Protein AF-A0A1A6HAC5-F1 (afdb_monomer_lite)

Secondary structure (DSSP, 8-state):
--SHHHHHHHHHHHHHHHHHHHHHHHHHHHHHHHIIIIIHHHHHHH---HHHHHHHHHHHHHHHHHHHHHHS-GGGHHHHHHHHHHHHTGGGHHHHHHHHHHHHHTT-HHHHHHHHHHHTTSTTTHHHHHHHHHHHHHHHHHHHHHHHHHHHH-

Organism: Neotoma lepida (NCBI:txid56216)

pLDDT: mean 72.15, std 14.11, range [44.72, 95.44]

Structure (mmCIF, N/CA/C/O backbone):
data_AF-A0A1A6HAC5-F1
#
_entry.id   AF-A0A1A6HAC5-F1
#
loop_
_atom_site.group_PDB
_atom_site.id
_atom_site.type_symbol
_atom_site.label_atom_id
_atom_site.label_alt_id
_atom_site.label_comp_id
_atom_site.label_asym_id
_atom_site.label_entity_id
_atom_site.label_seq_id
_atom_site.pdbx_PDB_ins_code
_atom_site.Cartn_x
_atom_site.Cartn_y
_atom_site.Cartn_z
_atom_site.occupancy
_atom_site.B_iso_or_equiv
_atom_site.auth_seq_id
_atom_site.auth_comp_id
_atom_site.auth_asym_id
_atom_site.auth_atom_id
_atom_site.pdbx_PDB_model_num
ATOM 1 N N . ASP A 1 1 ? 31.877 -27.737 -39.225 1.00 44.72 1 ASP A N 1
ATOM 2 C CA . ASP A 1 1 ? 31.576 -26.293 -39.135 1.00 44.72 1 ASP A CA 1
ATOM 3 C C . ASP A 1 1 ? 30.192 -26.052 -38.535 1.00 44.72 1 ASP A C 1
ATOM 5 O O . ASP A 1 1 ? 29.299 -25.550 -39.201 1.00 44.72 1 ASP A O 1
ATOM 9 N N . GLY A 1 2 ? 29.986 -26.480 -37.285 1.00 52.41 2 GLY A N 1
ATOM 10 C CA . GLY A 1 2 ? 28.701 -26.354 -36.577 1.00 52.41 2 GLY A CA 1
ATOM 11 C C . GLY A 1 2 ? 28.824 -25.858 -35.133 1.00 52.41 2 GLY A C 1
ATOM 12 O O . GLY A 1 2 ? 27.804 -25.655 -34.487 1.00 52.41 2 GLY A O 1
ATOM 13 N N . GLU A 1 3 ? 30.048 -25.645 -34.636 1.00 52.81 3 GLU A N 1
ATOM 14 C CA . GLU A 1 3 ? 30.300 -25.092 -33.296 1.00 52.81 3 GLU A CA 1
ATOM 15 C C . GLU A 1 3 ? 30.119 -23.560 -33.256 1.00 52.81 3 GLU A C 1
ATOM 17 O O . GLU A 1 3 ? 29.648 -23.039 -32.252 1.00 52.81 3 GLU A O 1
ATOM 22 N N . ASP A 1 4 ? 30.347 -22.851 -34.369 1.00 53.59 4 ASP A N 1
ATOM 23 C CA . ASP A 1 4 ? 30.250 -21.378 -34.448 1.00 53.59 4 ASP A CA 1
ATOM 24 C C . ASP A 1 4 ? 28.803 -20.836 -34.413 1.00 53.59 4 ASP A C 1
ATOM 26 O O . ASP A 1 4 ? 28.543 -19.731 -33.937 1.00 53.59 4 ASP A O 1
ATOM 30 N N . LEU A 1 5 ? 27.823 -21.615 -34.890 1.00 52.53 5 LEU A N 1
ATOM 31 C CA . LEU A 1 5 ? 26.420 -21.176 -34.962 1.00 52.53 5 LEU A CA 1
ATOM 32 C C . LEU A 1 5 ? 25.759 -21.086 -33.579 1.00 52.53 5 LEU A C 1
ATOM 34 O O . LEU A 1 5 ? 24.883 -20.242 -33.376 1.00 52.53 5 LEU A O 1
ATOM 38 N N . MET A 1 6 ? 26.171 -21.928 -32.621 1.00 60.47 6 MET A N 1
ATOM 39 C CA . MET A 1 6 ? 25.666 -21.835 -31.249 1.00 60.47 6 MET A CA 1
ATOM 40 C C . MET A 1 6 ? 26.193 -20.576 -30.560 1.00 60.47 6 MET A C 1
ATOM 42 O O . MET A 1 6 ? 25.389 -19.849 -29.984 1.00 60.47 6 MET A O 1
ATOM 46 N N . ASP A 1 7 ? 27.476 -20.251 -30.707 1.00 60.84 7 ASP A N 1
ATOM 47 C CA . ASP A 1 7 ? 28.072 -19.058 -30.091 1.00 60.84 7 ASP A CA 1
ATOM 48 C C . ASP A 1 7 ? 27.502 -17.756 -30.669 1.00 60.84 7 ASP A C 1
ATOM 50 O O . ASP A 1 7 ? 27.139 -16.845 -29.922 1.00 60.84 7 ASP A O 1
ATOM 54 N N . GLU A 1 8 ? 27.319 -17.675 -31.990 1.00 71.62 8 GLU A N 1
ATOM 55 C CA . GLU A 1 8 ? 26.751 -16.479 -32.617 1.00 71.62 8 GLU A CA 1
ATOM 56 C C . GLU A 1 8 ? 25.263 -16.289 -32.264 1.00 71.62 8 GLU A C 1
ATOM 58 O O . GLU A 1 8 ? 24.798 -15.163 -32.066 1.00 71.62 8 GLU A O 1
ATOM 63 N N . SER A 1 9 ? 24.502 -17.384 -32.148 1.00 69.56 9 SER A N 1
ATOM 64 C CA . SER A 1 9 ? 23.087 -17.336 -31.750 1.00 69.56 9 SER A CA 1
ATOM 65 C C . SER A 1 9 ? 22.903 -16.965 -30.274 1.00 69.56 9 SER A C 1
ATOM 67 O O . SER A 1 9 ? 22.024 -16.165 -29.944 1.00 69.56 9 SER A O 1
ATOM 69 N N . VAL A 1 10 ? 23.776 -17.469 -29.397 1.00 69.00 10 VAL A N 1
ATOM 70 C CA . VAL A 1 10 ? 23.804 -17.147 -27.966 1.00 69.00 10 VAL A CA 1
ATOM 71 C C . VAL A 1 10 ? 24.219 -15.694 -27.752 1.00 69.00 10 VAL A C 1
ATOM 73 O O . VAL A 1 10 ? 23.567 -14.980 -26.989 1.00 69.00 10 VAL A O 1
ATOM 76 N N . LEU A 1 11 ? 25.234 -15.207 -28.470 1.00 71.94 11 LEU A N 1
ATOM 77 C CA . LEU A 1 11 ? 25.627 -13.799 -28.423 1.00 71.94 11 LEU A CA 1
ATOM 78 C C . LEU A 1 11 ? 24.495 -12.886 -28.901 1.00 71.94 11 LEU A C 1
ATOM 80 O O . LEU A 1 11 ? 24.189 -11.908 -28.222 1.00 71.94 11 LEU A O 1
ATOM 84 N N . LYS A 1 12 ? 23.813 -13.214 -30.006 1.00 73.31 12 LYS A N 1
ATOM 85 C CA . LYS A 1 12 ? 22.640 -12.450 -30.476 1.00 73.31 12 LYS A CA 1
ATOM 86 C C . LYS A 1 12 ? 21.513 -12.435 -29.441 1.00 73.31 12 LYS A C 1
ATOM 88 O O . LYS A 1 12 ? 20.955 -11.371 -29.184 1.00 73.31 12 LYS A O 1
ATOM 93 N N . PHE A 1 13 ? 21.233 -13.568 -28.797 1.00 70.94 13 PHE A N 1
ATOM 94 C CA . PHE A 1 13 ? 20.243 -13.660 -27.721 1.00 70.94 13 PHE A CA 1
ATOM 95 C C . PHE A 1 13 ? 20.596 -12.759 -26.529 1.00 70.94 13 PHE A C 1
ATOM 97 O O . PHE A 1 13 ? 19.777 -11.942 -26.114 1.00 70.94 13 PHE A O 1
ATOM 104 N N . TYR A 1 14 ? 21.824 -12.848 -26.008 1.00 61.03 14 TYR A N 1
ATOM 105 C CA . TYR A 1 14 ? 22.251 -12.017 -24.879 1.00 61.03 14 TYR A CA 1
ATOM 106 C C . TYR A 1 14 ? 22.330 -10.532 -25.233 1.00 61.03 14 TYR A C 1
ATOM 108 O O . TYR A 1 14 ? 22.019 -9.693 -24.391 1.00 61.03 14 TYR A O 1
ATOM 116 N N . THR A 1 15 ? 22.705 -10.194 -26.467 1.00 70.50 15 THR A N 1
ATOM 117 C CA . THR A 1 15 ? 22.757 -8.796 -26.918 1.00 70.50 15 THR A CA 1
ATOM 118 C C . THR A 1 15 ? 21.351 -8.202 -26.993 1.00 70.50 15 THR A C 1
ATOM 120 O O . THR A 1 15 ? 21.137 -7.108 -26.478 1.00 70.50 15 THR A O 1
ATOM 123 N N . GLN A 1 16 ? 20.377 -8.949 -27.525 1.00 69.31 16 GLN A N 1
ATOM 124 C CA . GLN A 1 16 ? 18.972 -8.531 -27.547 1.00 69.31 16 GLN A CA 1
ATOM 125 C C . GLN A 1 16 ? 18.417 -8.355 -26.128 1.00 69.31 16 GLN A C 1
ATOM 127 O O . GLN A 1 16 ? 17.880 -7.302 -25.798 1.00 69.31 16 GLN A O 1
ATOM 132 N N . GLN A 1 17 ? 18.636 -9.341 -25.253 1.00 57.28 17 GLN A N 1
ATOM 133 C CA . GLN A 1 17 ? 18.201 -9.270 -23.855 1.00 57.28 17 GLN A CA 1
ATOM 134 C C . GLN A 1 17 ? 18.838 -8.094 -23.101 1.00 57.28 17 GLN A C 1
ATOM 136 O O . GLN A 1 17 ? 18.204 -7.458 -22.258 1.00 57.28 17 GLN A O 1
ATOM 141 N N . TRP A 1 18 ? 20.093 -7.767 -23.411 1.00 63.50 18 TRP A N 1
ATOM 142 C CA . TRP A 1 18 ? 20.788 -6.632 -22.816 1.00 63.50 18 TRP A CA 1
ATOM 143 C C . TRP A 1 18 ? 20.251 -5.281 -23.303 1.00 63.50 18 TRP A C 1
ATOM 145 O O . TRP A 1 18 ? 20.119 -4.345 -22.508 1.00 63.50 18 TRP A O 1
ATOM 155 N N . GLU A 1 19 ? 19.918 -5.161 -24.588 1.00 69.12 19 GLU A N 1
ATOM 156 C CA . GLU A 1 19 ? 19.275 -3.962 -25.131 1.00 69.12 19 GLU A CA 1
ATOM 157 C C . GLU A 1 19 ? 17.873 -3.757 -24.547 1.00 69.12 19 GLU A C 1
ATOM 159 O O . GLU A 1 19 ? 17.557 -2.643 -24.110 1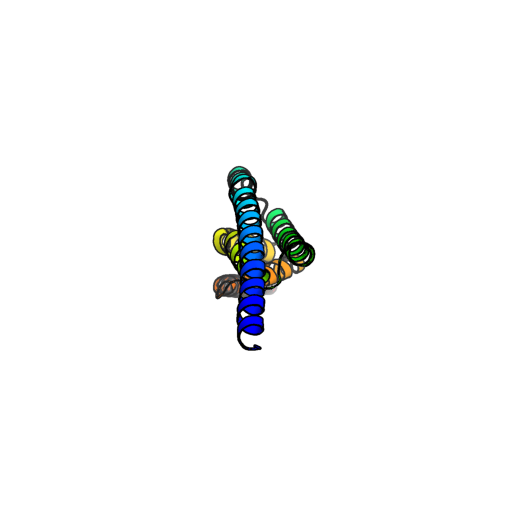.00 69.12 19 GLU A O 1
ATOM 164 N N . ASP A 1 20 ? 17.094 -4.833 -24.427 1.00 58.78 20 ASP A N 1
ATOM 165 C CA . ASP A 1 20 ? 15.759 -4.825 -23.827 1.00 58.78 20 ASP A CA 1
ATOM 166 C C . ASP A 1 20 ? 15.818 -4.450 -22.339 1.00 58.78 20 ASP A C 1
ATOM 168 O O . ASP A 1 20 ? 15.051 -3.598 -21.876 1.00 58.78 20 ASP A O 1
ATOM 172 N N . TYR A 1 21 ? 16.785 -4.992 -21.590 1.00 61.53 21 TYR A N 1
ATOM 173 C CA . TYR A 1 21 ? 17.039 -4.605 -20.200 1.00 61.53 21 TYR A CA 1
ATOM 174 C C . TYR A 1 21 ? 17.417 -3.125 -20.091 1.00 61.53 21 TYR A C 1
ATOM 176 O O . TYR A 1 21 ? 16.829 -2.385 -19.304 1.00 61.53 21 TYR A O 1
ATOM 184 N N . ARG A 1 22 ? 18.352 -2.642 -20.917 1.00 65.75 22 ARG A N 1
ATOM 185 C CA . ARG A 1 22 ? 18.805 -1.243 -20.889 1.00 65.75 22 ARG A CA 1
ATOM 186 C C . ARG A 1 22 ? 17.678 -0.264 -21.227 1.00 65.75 22 ARG A C 1
ATOM 188 O O . ARG A 1 22 ? 17.609 0.815 -20.628 1.00 65.75 22 ARG A O 1
ATOM 195 N N . PHE A 1 23 ? 16.826 -0.610 -22.191 1.00 62.09 23 PHE A N 1
ATOM 196 C CA . PHE A 1 23 ? 15.639 0.169 -22.536 1.00 62.09 23 PHE A CA 1
ATOM 197 C C . PHE A 1 23 ? 14.656 0.195 -21.364 1.00 62.09 23 PHE A C 1
ATOM 199 O O . PHE A 1 23 ? 14.280 1.275 -20.897 1.00 62.09 23 PHE A O 1
ATOM 206 N N . SER A 1 24 ? 14.350 -0.978 -20.813 1.00 56.03 24 SER A N 1
ATOM 207 C CA . SER A 1 24 ? 13.451 -1.139 -19.673 1.00 56.03 24 SER A CA 1
ATOM 208 C C . SER A 1 24 ? 13.937 -0.367 -18.444 1.00 56.03 24 SER A C 1
ATOM 210 O O . SER A 1 24 ? 13.173 0.394 -17.858 1.00 56.03 24 SER A O 1
ATOM 212 N N . SER A 1 25 ? 15.229 -0.435 -18.104 1.00 60.69 25 SER A N 1
ATOM 213 C CA . SER A 1 25 ? 15.820 0.323 -16.993 1.00 60.69 25 SER A CA 1
ATOM 214 C C . SER A 1 25 ? 15.750 1.842 -17.190 1.00 60.69 25 SER A C 1
ATOM 216 O O . SER A 1 25 ? 15.593 2.586 -16.222 1.00 60.69 25 SER A O 1
ATOM 218 N N . LYS A 1 26 ? 15.868 2.348 -18.426 1.00 65.62 26 LYS A N 1
ATOM 219 C CA . LYS A 1 26 ? 15.713 3.788 -18.705 1.00 65.62 26 LYS A CA 1
ATOM 220 C C . LYS A 1 26 ? 14.270 4.247 -18.517 1.00 65.62 26 LYS A C 1
ATOM 222 O O . LYS A 1 26 ? 14.054 5.303 -17.924 1.00 65.62 26 LYS A O 1
ATOM 227 N N . VAL A 1 27 ? 13.308 3.458 -18.993 1.00 56.56 27 VAL A N 1
ATOM 228 C CA . VAL A 1 27 ? 11.875 3.722 -18.799 1.00 56.56 27 VAL A CA 1
ATOM 229 C C . VAL A 1 27 ? 11.535 3.687 -17.306 1.00 56.56 27 VAL A C 1
ATOM 231 O O . VAL A 1 27 ? 10.949 4.639 -16.794 1.00 56.56 27 VAL A O 1
ATOM 234 N N . LEU A 1 28 ? 12.024 2.673 -16.586 1.00 56.72 28 LEU A N 1
ATOM 235 C CA . LEU A 1 28 ? 11.890 2.513 -15.136 1.00 56.72 28 LEU A CA 1
ATOM 236 C C . LEU A 1 28 ? 12.428 3.724 -14.366 1.00 56.72 28 LEU A C 1
ATOM 238 O O . LEU A 1 28 ? 11.748 4.276 -13.507 1.00 56.72 28 LEU A O 1
ATOM 242 N N . ASN A 1 29 ? 13.627 4.192 -14.717 1.00 64.75 29 ASN A N 1
ATOM 243 C CA . ASN A 1 29 ? 14.216 5.385 -14.116 1.00 64.75 29 ASN A CA 1
ATOM 244 C C . ASN A 1 29 ? 13.399 6.648 -14.406 1.00 64.75 29 ASN A C 1
ATOM 246 O O . ASN A 1 29 ? 13.256 7.488 -13.522 1.00 64.75 29 ASN A O 1
ATOM 250 N N . GLY A 1 30 ? 12.840 6.783 -15.611 1.00 65.56 30 GLY A N 1
ATOM 251 C CA . GLY A 1 30 ? 11.949 7.890 -15.960 1.00 65.56 30 GLY A CA 1
ATOM 252 C C . GLY A 1 30 ? 10.662 7.885 -15.133 1.00 65.56 30 GLY A C 1
ATOM 253 O O . GLY A 1 30 ? 10.275 8.922 -14.594 1.00 65.56 30 GLY A O 1
ATOM 254 N N . ILE A 1 31 ? 10.044 6.713 -14.972 1.00 56.53 31 ILE A N 1
ATOM 255 C CA . ILE A 1 31 ? 8.834 6.521 -14.164 1.00 56.53 31 ILE A CA 1
ATOM 256 C C . ILE A 1 31 ? 9.132 6.812 -12.689 1.00 56.53 31 ILE A C 1
ATOM 258 O O . ILE A 1 31 ? 8.460 7.644 -12.082 1.00 56.53 31 ILE A O 1
ATOM 262 N N . CYS A 1 32 ? 10.193 6.227 -12.127 1.00 57.66 32 CYS A N 1
ATOM 263 C CA . CYS A 1 32 ? 10.628 6.481 -10.753 1.00 57.66 32 CYS A CA 1
ATOM 264 C C . CYS A 1 32 ? 10.973 7.957 -10.516 1.00 57.66 32 CYS A C 1
ATOM 266 O O . CYS A 1 32 ? 10.611 8.516 -9.483 1.00 57.66 32 CYS A O 1
ATOM 268 N N . ALA A 1 33 ? 11.649 8.617 -11.460 1.00 62.53 33 ALA A N 1
ATOM 269 C CA . ALA A 1 33 ? 11.962 10.039 -11.360 1.00 62.53 33 ALA A CA 1
ATOM 270 C C . ALA A 1 33 ? 10.694 10.898 -11.404 1.00 62.53 33 ALA A C 1
ATOM 272 O O . ALA A 1 33 ? 10.574 11.846 -10.630 1.00 62.53 33 ALA A O 1
ATOM 273 N N . TYR A 1 34 ? 9.734 10.564 -12.266 1.00 55.41 34 TYR A N 1
ATOM 274 C CA . TYR A 1 34 ? 8.462 11.272 -12.353 1.00 55.41 34 TYR A CA 1
ATOM 275 C C . TYR A 1 34 ? 7.630 11.106 -11.074 1.00 55.41 34 TYR A C 1
ATOM 277 O O . TYR A 1 34 ? 7.159 12.102 -10.522 1.00 55.41 34 TYR A O 1
ATOM 285 N N . LEU A 1 35 ? 7.524 9.879 -10.556 1.00 53.59 35 LEU A N 1
ATOM 286 C CA . LEU A 1 35 ? 6.841 9.574 -9.297 1.00 53.59 35 LEU A CA 1
ATOM 287 C C . LEU A 1 35 ? 7.506 10.301 -8.118 1.00 53.59 35 LEU A C 1
ATOM 289 O O . LEU A 1 35 ? 6.846 11.043 -7.395 1.00 53.59 35 LEU A O 1
ATOM 293 N N . ASN A 1 36 ? 8.828 10.211 -7.981 1.00 58.81 36 ASN A N 1
ATOM 294 C CA . ASN A 1 36 ? 9.550 10.904 -6.911 1.00 58.81 36 ASN A CA 1
ATOM 295 C C . ASN A 1 36 ? 9.474 12.436 -7.025 1.00 58.81 36 ASN A C 1
ATOM 297 O O . ASN A 1 36 ? 9.483 13.135 -6.016 1.00 58.81 36 ASN A O 1
ATOM 301 N N . ARG A 1 37 ? 9.415 12.992 -8.241 1.00 58.41 37 ARG A N 1
ATOM 302 C CA . ARG A 1 37 ? 9.459 14.447 -8.454 1.00 58.41 37 ARG A CA 1
ATOM 303 C C . ARG A 1 37 ? 8.098 15.120 -8.369 1.00 58.41 37 ARG A C 1
ATOM 305 O O . ARG A 1 37 ? 8.023 16.253 -7.901 1.00 58.41 37 ARG A O 1
ATOM 312 N N . HIS A 1 38 ? 7.057 14.471 -8.878 1.00 51.09 38 HIS A N 1
ATOM 313 C CA . HIS 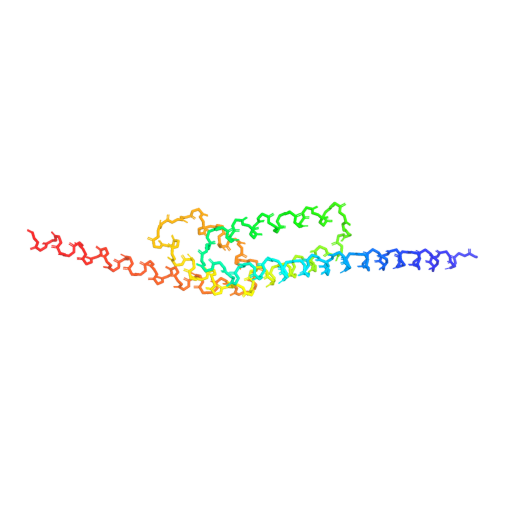A 1 38 ? 5.743 15.085 -9.054 1.00 51.09 38 HIS A CA 1
ATOM 314 C C . HIS A 1 38 ? 4.669 14.477 -8.163 1.00 51.09 38 HIS A C 1
ATOM 316 O O . HIS A 1 38 ? 3.724 15.189 -7.835 1.00 51.09 38 HIS A O 1
ATOM 322 N N . TRP A 1 39 ? 4.796 13.201 -7.793 1.00 51.31 39 TRP A N 1
ATOM 323 C CA . TRP A 1 39 ? 3.842 12.540 -6.908 1.00 51.31 39 TRP A CA 1
ATOM 324 C C . TRP A 1 39 ? 4.258 12.741 -5.448 1.00 51.31 39 TRP A C 1
ATOM 326 O O . TRP A 1 39 ? 3.598 13.506 -4.759 1.00 51.31 39 TRP A O 1
ATOM 336 N N . VAL A 1 40 ? 5.435 12.256 -5.029 1.00 54.25 40 VAL A N 1
ATOM 337 C CA . VAL A 1 40 ? 5.934 12.415 -3.639 1.00 54.25 40 VAL A CA 1
ATOM 338 C C . VAL A 1 40 ? 5.954 13.883 -3.190 1.00 54.25 40 VAL A C 1
ATOM 340 O O . VAL A 1 40 ? 5.612 14.208 -2.057 1.00 54.25 40 VAL A O 1
ATOM 343 N N . ARG A 1 41 ? 6.314 14.798 -4.099 1.00 55.88 41 ARG A N 1
ATOM 344 C CA . ARG A 1 41 ? 6.352 16.235 -3.808 1.00 55.88 41 ARG A CA 1
ATOM 345 C C . ARG A 1 41 ? 4.963 16.862 -3.656 1.00 55.88 41 ARG A C 1
ATOM 347 O O . ARG A 1 41 ? 4.816 17.738 -2.819 1.00 55.88 41 ARG A O 1
ATOM 354 N N . ARG A 1 42 ? 3.959 16.419 -4.426 1.00 48.91 42 ARG A N 1
ATOM 355 C CA . ARG A 1 42 ? 2.578 16.907 -4.258 1.00 48.91 42 ARG A CA 1
ATOM 356 C C . ARG A 1 42 ? 1.947 16.389 -2.972 1.00 48.91 42 ARG A C 1
ATOM 358 O O . ARG A 1 42 ? 1.263 17.151 -2.303 1.00 48.91 42 ARG A O 1
ATOM 365 N N . GLU A 1 43 ? 2.228 15.142 -2.611 1.00 49.16 43 GLU A N 1
ATOM 366 C CA . GLU A 1 43 ? 1.703 14.533 -1.384 1.00 49.16 43 GLU A CA 1
ATOM 367 C C . GLU A 1 43 ? 2.280 15.193 -0.117 1.00 49.16 43 GLU A C 1
ATOM 369 O O . GLU A 1 43 ? 1.549 15.438 0.840 1.00 49.16 43 GLU A O 1
ATOM 374 N N . CYS A 1 44 ? 3.561 15.589 -0.125 1.00 52.31 44 CYS A N 1
ATOM 375 C CA . CYS A 1 44 ? 4.147 16.386 0.964 1.00 52.31 44 CYS A CA 1
ATOM 376 C C . CYS A 1 44 ? 3.495 17.773 1.127 1.00 52.31 44 CYS A C 1
ATOM 378 O O . CYS A 1 44 ? 3.467 18.299 2.239 1.00 52.31 44 CYS A O 1
ATOM 380 N N . ASP A 1 45 ? 2.988 18.358 0.038 1.00 56.19 45 ASP A N 1
ATOM 381 C CA . ASP A 1 45 ? 2.471 19.729 0.013 1.00 56.19 45 ASP A CA 1
ATOM 382 C C . ASP A 1 45 ?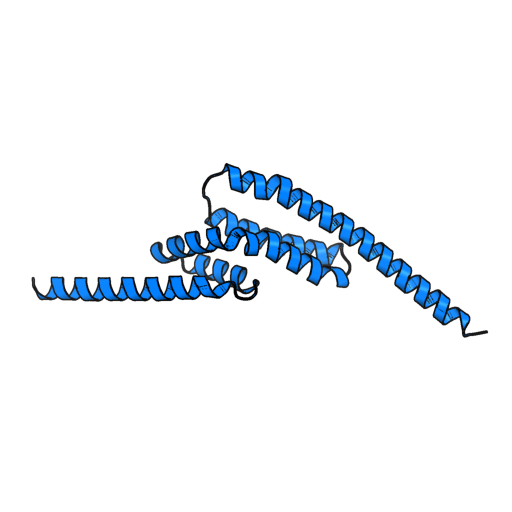 0.956 19.815 0.337 1.00 56.19 45 ASP A C 1
ATOM 384 O O . ASP A 1 45 ? 0.476 20.899 0.672 1.00 56.19 45 ASP A O 1
ATOM 388 N N . GLU A 1 46 ? 0.184 18.714 0.278 1.00 50.78 46 GLU A N 1
ATOM 389 C CA . GLU A 1 46 ? -1.296 18.751 0.352 1.00 50.78 46 GLU A CA 1
ATOM 390 C C . GLU A 1 46 ? -1.948 18.354 1.692 1.00 50.78 46 GLU A C 1
ATOM 392 O O . GLU A 1 46 ? -3.161 18.503 1.828 1.00 50.78 46 GLU A O 1
ATOM 397 N N . GLY A 1 47 ? -1.195 17.936 2.714 1.00 53.22 47 GLY A N 1
ATOM 398 C CA . GLY A 1 47 ? -1.697 17.891 4.097 1.00 53.22 47 GLY A CA 1
ATOM 399 C C . GLY A 1 47 ? -3.028 17.139 4.305 1.00 53.22 47 GLY A C 1
ATOM 400 O O . GLY A 1 47 ? -3.984 17.723 4.813 1.00 53.22 47 GLY A O 1
ATOM 401 N N . ARG A 1 48 ? -3.025 15.829 4.004 1.00 56.91 48 ARG A N 1
ATOM 402 C CA . ARG A 1 48 ? -4.051 14.783 4.257 1.00 56.91 48 ARG A CA 1
ATOM 403 C C . ARG A 1 48 ? -5.203 14.661 3.244 1.00 56.91 48 ARG A C 1
ATOM 405 O O . ARG A 1 48 ? -6.191 15.392 3.322 1.00 56.91 48 ARG A O 1
ATOM 412 N N . LYS A 1 49 ? -5.136 13.605 2.413 1.00 54.75 49 LYS A N 1
ATOM 413 C CA . LYS A 1 49 ? -6.263 12.964 1.701 1.00 54.75 49 LYS A CA 1
ATOM 414 C C . LYS A 1 49 ? -6.036 11.440 1.581 1.00 54.75 49 LYS A C 1
ATOM 416 O O . LYS A 1 49 ? -6.010 10.907 0.472 1.00 54.75 49 LYS A O 1
ATOM 421 N N . GLY A 1 50 ? -5.929 10.731 2.709 1.00 55.03 50 GLY A N 1
ATOM 422 C CA . GLY A 1 50 ? -5.559 9.303 2.753 1.00 55.03 50 GLY A CA 1
ATOM 423 C C . GLY A 1 50 ? -6.394 8.376 1.851 1.00 55.03 50 GLY A C 1
ATOM 424 O O . GLY A 1 50 ? -5.854 7.476 1.213 1.00 55.03 50 GLY A O 1
ATOM 425 N N . ILE A 1 51 ? -7.692 8.650 1.671 1.00 51.69 51 ILE A N 1
ATOM 426 C CA . ILE A 1 51 ? -8.542 7.916 0.713 1.00 51.69 51 ILE A CA 1
ATOM 427 C C . ILE A 1 51 ? -8.139 8.164 -0.752 1.00 51.69 51 ILE A C 1
ATOM 429 O O . ILE A 1 51 ? -8.099 7.227 -1.542 1.00 51.69 51 ILE A O 1
ATOM 433 N N . TYR A 1 52 ? -7.804 9.392 -1.157 1.00 53.62 52 TYR A N 1
ATOM 434 C CA . TYR A 1 52 ? -7.392 9.658 -2.546 1.00 53.62 52 TYR A CA 1
ATOM 435 C C . TYR A 1 52 ? -6.061 8.962 -2.881 1.00 53.62 52 TYR A C 1
ATOM 437 O O . TYR A 1 52 ? -5.854 8.500 -4.005 1.00 53.62 52 TYR A O 1
ATOM 445 N N . GLU A 1 53 ? -5.191 8.833 -1.882 1.00 54.25 53 GLU A N 1
ATOM 446 C CA . GLU A 1 53 ? -3.879 8.193 -1.976 1.00 54.25 53 GLU A CA 1
ATOM 447 C C . GLU A 1 53 ? -3.983 6.680 -2.236 1.00 54.25 53 GLU A C 1
ATOM 449 O O . GLU A 1 53 ? -3.310 6.176 -3.136 1.00 54.25 53 GLU A O 1
ATOM 454 N N . ILE A 1 54 ? -4.890 5.969 -1.552 1.00 57.25 54 ILE A N 1
ATOM 455 C CA . ILE A 1 54 ? -5.112 4.517 -1.723 1.00 57.25 54 ILE A CA 1
ATOM 456 C C . ILE A 1 54 ? -5.600 4.189 -3.139 1.00 57.25 54 ILE A C 1
ATOM 458 O O . ILE A 1 54 ? -5.023 3.343 -3.826 1.00 57.25 54 ILE A O 1
ATOM 462 N N . TYR A 1 55 ? -6.637 4.892 -3.602 1.00 56.69 55 TYR A N 1
ATOM 463 C CA . TYR A 1 55 ? -7.226 4.654 -4.923 1.00 56.69 55 TYR A CA 1
ATOM 464 C C . TYR A 1 55 ? -6.269 5.041 -6.055 1.00 56.69 55 TYR A C 1
ATOM 466 O O . TYR A 1 55 ? -6.242 4.391 -7.102 1.00 56.69 55 TYR A O 1
ATOM 474 N N . SER A 1 56 ? -5.462 6.086 -5.857 1.00 61.59 56 SER A N 1
ATOM 475 C CA . SER A 1 56 ? -4.458 6.499 -6.835 1.00 61.59 56 SER A CA 1
ATOM 476 C C . SER A 1 56 ? -3.277 5.520 -6.872 1.00 61.59 56 SER A C 1
ATOM 478 O O . SER A 1 56 ? -2.832 5.160 -7.961 1.00 61.59 56 SER A O 1
ATOM 480 N N . ALA A 1 57 ? -2.813 5.017 -5.721 1.00 62.34 57 ALA A N 1
ATOM 481 C CA . ALA A 1 57 ? -1.748 4.015 -5.646 1.00 62.34 57 ALA A CA 1
ATOM 482 C C . ALA A 1 57 ? -2.158 2.687 -6.305 1.00 62.34 57 ALA A C 1
ATOM 484 O O . ALA A 1 57 ? -1.414 2.159 -7.133 1.00 62.34 57 ALA A O 1
ATOM 485 N N . GLU A 1 58 ? -3.361 2.185 -6.014 1.00 64.06 58 GLU A N 1
ATOM 486 C CA . GLU A 1 58 ? -3.901 0.965 -6.627 1.00 64.06 58 GLU A CA 1
ATOM 487 C C . GLU A 1 58 ? -4.069 1.121 -8.148 1.00 64.06 58 GLU A C 1
ATOM 489 O O . GLU A 1 58 ? -3.576 0.299 -8.926 1.00 64.06 58 GLU A O 1
ATOM 494 N N . ALA A 1 59 ? -4.695 2.215 -8.597 1.00 66.62 59 ALA A N 1
ATOM 495 C CA . ALA A 1 59 ? -4.877 2.485 -10.021 1.00 66.62 59 ALA A CA 1
ATOM 496 C C . ALA A 1 59 ? -3.538 2.613 -10.765 1.00 66.62 59 ALA A C 1
ATOM 498 O O . ALA A 1 59 ? -3.424 2.158 -11.906 1.00 66.62 59 ALA A O 1
ATOM 499 N N . ARG A 1 60 ? -2.515 3.199 -10.128 1.00 66.44 60 ARG A N 1
ATOM 500 C CA . ARG A 1 60 ? -1.175 3.352 -10.710 1.00 66.44 60 ARG A CA 1
ATOM 501 C C . ARG A 1 60 ? -0.405 2.047 -10.754 1.00 66.44 60 ARG A C 1
ATOM 503 O O . ARG A 1 60 ? 0.188 1.771 -11.789 1.00 66.44 60 ARG A O 1
ATOM 510 N N . LEU A 1 61 ? -0.466 1.223 -9.709 1.00 66.38 61 LEU A N 1
ATOM 511 C CA . LEU A 1 61 ? 0.113 -0.123 -9.737 1.00 66.38 61 LEU A CA 1
ATOM 512 C C . LEU A 1 61 ? -0.479 -0.948 -10.886 1.00 66.38 61 LEU A C 1
ATOM 514 O O . LEU A 1 61 ? 0.266 -1.556 -11.650 1.00 66.38 61 LEU A O 1
ATOM 518 N N . LEU A 1 62 ? -1.800 -0.894 -11.078 1.00 69.31 62 LEU A N 1
ATOM 519 C CA . LEU A 1 62 ? -2.474 -1.584 -12.181 1.00 69.31 62 LEU A CA 1
ATOM 520 C C . LEU A 1 62 ? -2.130 -0.999 -13.558 1.00 69.31 62 LEU A C 1
ATOM 522 O O . LEU A 1 62 ? -2.018 -1.740 -14.535 1.00 69.31 62 LEU A O 1
ATOM 526 N N . GLU A 1 63 ? -1.990 0.323 -13.673 1.00 67.75 63 GLU A N 1
ATOM 527 C CA . GLU A 1 63 ? -1.595 0.965 -14.930 1.00 67.75 63 GLU A CA 1
ATOM 528 C C . GLU A 1 63 ? -0.151 0.625 -15.307 1.00 67.75 63 GLU A C 1
ATOM 530 O O . GLU A 1 63 ? 0.109 0.289 -16.462 1.00 67.75 63 GLU A O 1
ATOM 535 N N . GLU A 1 64 ? 0.772 0.650 -14.348 1.00 63.31 64 GLU A N 1
ATOM 536 C CA . GLU A 1 64 ? 2.170 0.293 -14.581 1.00 63.31 64 GLU A CA 1
ATOM 537 C C . GLU A 1 64 ? 2.324 -1.204 -14.862 1.00 63.31 64 GLU A C 1
ATOM 539 O O . GLU A 1 64 ? 3.019 -1.573 -15.805 1.00 63.31 64 GLU A O 1
ATOM 544 N N . GLN A 1 65 ? 1.582 -2.073 -14.169 1.00 65.31 65 GLN A N 1
ATOM 545 C CA . GLN A 1 65 ? 1.539 -3.501 -14.495 1.00 65.31 65 GLN A CA 1
ATOM 546 C C . GLN A 1 65 ? 1.050 -3.742 -15.935 1.00 65.31 65 GLN A C 1
ATOM 548 O O . GLN A 1 65 ? 1.623 -4.561 -16.654 1.00 65.31 65 GLN A O 1
ATOM 553 N N . ARG A 1 66 ? 0.043 -2.987 -16.402 1.00 68.44 66 ARG A N 1
ATOM 554 C CA . ARG A 1 66 ? -0.389 -3.030 -17.810 1.00 68.44 66 ARG A CA 1
ATOM 555 C C . ARG A 1 66 ? 0.674 -2.489 -18.767 1.00 68.44 66 ARG A C 1
ATOM 557 O O . ARG A 1 66 ? 0.860 -3.061 -19.833 1.00 68.44 66 ARG A O 1
ATOM 564 N N . ARG A 1 67 ? 1.381 -1.409 -18.423 1.00 63.66 67 ARG A N 1
ATOM 565 C CA . ARG A 1 67 ? 2.455 -0.858 -19.272 1.00 63.66 67 ARG A CA 1
ATOM 566 C C . ARG A 1 67 ? 3.629 -1.820 -19.406 1.00 63.66 67 ARG A C 1
ATOM 568 O O . ARG A 1 67 ? 4.162 -1.933 -20.505 1.00 63.66 67 ARG A O 1
ATOM 575 N N . VAL A 1 68 ? 3.977 -2.543 -18.342 1.00 60.69 68 VAL A N 1
ATOM 576 C CA . VAL A 1 68 ? 4.979 -3.617 -18.397 1.00 60.69 68 VAL A CA 1
ATOM 577 C C . VAL A 1 68 ? 4.559 -4.686 -19.389 1.00 60.69 68 VAL A C 1
ATOM 579 O O . VAL A 1 68 ? 5.323 -5.000 -20.288 1.00 60.69 68 VAL A O 1
ATOM 582 N N . GLN A 1 69 ? 3.325 -5.179 -19.282 1.00 59.31 69 GLN A N 1
ATOM 583 C CA . GLN A 1 69 ? 2.824 -6.226 -20.175 1.00 59.31 69 GLN A CA 1
ATOM 584 C C . GLN A 1 69 ? 2.786 -5.808 -21.652 1.00 59.31 69 GLN A C 1
ATOM 586 O O . GLN A 1 69 ? 2.857 -6.668 -22.525 1.00 59.31 69 GLN A O 1
ATOM 591 N N . VAL A 1 70 ? 2.648 -4.510 -21.943 1.00 61.50 70 VAL A N 1
ATOM 592 C CA . VAL A 1 70 ? 2.537 -4.000 -23.320 1.00 61.50 70 VAL A CA 1
ATOM 593 C C . VAL A 1 70 ? 3.892 -3.576 -23.904 1.00 61.50 70 VAL A C 1
ATOM 595 O O . VAL A 1 70 ? 4.077 -3.683 -25.114 1.00 61.50 70 VAL A O 1
ATOM 598 N N . TYR A 1 71 ? 4.831 -3.088 -23.084 1.00 51.84 71 TYR A N 1
ATOM 599 C CA . TYR A 1 71 ? 6.040 -2.404 -23.572 1.00 51.84 71 TYR A CA 1
ATOM 600 C C . TYR A 1 71 ? 7.366 -2.887 -22.968 1.00 51.84 71 TYR A C 1
ATOM 602 O O . TYR A 1 71 ? 8.414 -2.396 -23.389 1.00 51.84 71 TYR A O 1
ATOM 610 N N . LEU A 1 72 ? 7.353 -3.792 -21.986 1.00 58.28 72 LEU A N 1
ATOM 611 C CA . LEU A 1 72 ? 8.558 -4.253 -21.292 1.00 58.28 72 LEU A CA 1
ATOM 612 C C . LEU A 1 72 ? 8.688 -5.778 -21.373 1.00 58.28 72 LEU A C 1
ATOM 614 O O . LEU A 1 72 ? 7.700 -6.507 -21.424 1.00 58.28 72 LEU A O 1
ATOM 618 N N . HIS A 1 73 ? 9.927 -6.266 -21.383 1.00 66.00 73 HIS A N 1
ATOM 619 C CA . HIS A 1 73 ? 10.203 -7.701 -21.355 1.00 66.00 73 HIS A CA 1
ATOM 620 C C . HIS A 1 73 ? 9.852 -8.272 -19.969 1.00 66.00 73 HIS A C 1
ATOM 622 O O . HIS A 1 73 ? 10.137 -7.638 -18.948 1.00 66.00 73 HIS A O 1
ATOM 628 N N . GLU A 1 74 ? 9.266 -9.473 -19.924 1.00 66.44 74 GLU A N 1
ATOM 629 C CA . GLU A 1 74 ? 8.762 -10.133 -18.703 1.00 66.44 74 GLU A CA 1
ATOM 630 C C . GLU A 1 74 ? 9.792 -10.189 -17.561 1.00 66.44 74 GLU A C 1
ATOM 632 O O . GLU A 1 74 ? 9.448 -10.018 -16.394 1.00 66.44 74 GLU A O 1
ATOM 637 N N . SER A 1 75 ? 11.079 -10.307 -17.902 1.00 68.81 75 SER A N 1
ATOM 638 C CA . SER A 1 75 ? 12.200 -10.320 -16.950 1.00 68.81 75 SER A CA 1
ATOM 639 C C . SER A 1 75 ? 12.322 -9.050 -16.098 1.00 68.81 75 SER A C 1
ATOM 641 O O . SER A 1 75 ? 12.968 -9.077 -15.054 1.00 68.81 75 SER A O 1
ATOM 643 N N . THR A 1 76 ? 11.709 -7.937 -16.513 1.00 66.44 76 THR A N 1
ATOM 644 C CA . THR A 1 76 ? 11.743 -6.657 -15.784 1.00 66.44 76 THR A CA 1
ATOM 645 C C . THR A 1 76 ? 10.517 -6.413 -14.909 1.00 66.44 76 THR A C 1
ATOM 647 O O . THR A 1 76 ? 10.518 -5.489 -14.090 1.00 66.44 76 THR A O 1
ATOM 650 N N . GLN A 1 77 ? 9.489 -7.254 -15.035 1.00 68.50 77 GLN A N 1
ATOM 651 C CA . GLN A 1 77 ? 8.221 -7.088 -14.334 1.00 68.50 77 GLN A CA 1
ATOM 652 C C . GLN A 1 77 ? 8.392 -7.167 -12.816 1.00 68.50 77 GLN A C 1
ATOM 654 O O . GLN A 1 77 ? 7.926 -6.281 -12.101 1.00 68.50 77 GLN A O 1
ATOM 659 N N . ASP A 1 78 ? 9.108 -8.179 -12.329 1.00 72.06 78 ASP A N 1
ATOM 660 C CA . ASP A 1 78 ? 9.275 -8.412 -10.892 1.00 72.06 78 ASP A CA 1
ATOM 661 C C . ASP A 1 78 ? 10.171 -7.365 -10.225 1.00 72.06 78 ASP A C 1
ATOM 663 O O . ASP A 1 78 ? 10.010 -7.037 -9.048 1.00 72.06 78 ASP A O 1
ATOM 667 N N . GLU A 1 79 ? 11.150 -6.828 -10.953 1.00 72.50 79 GLU A N 1
ATOM 668 C CA . GLU A 1 79 ? 11.998 -5.757 -10.433 1.00 72.50 79 GLU A CA 1
ATOM 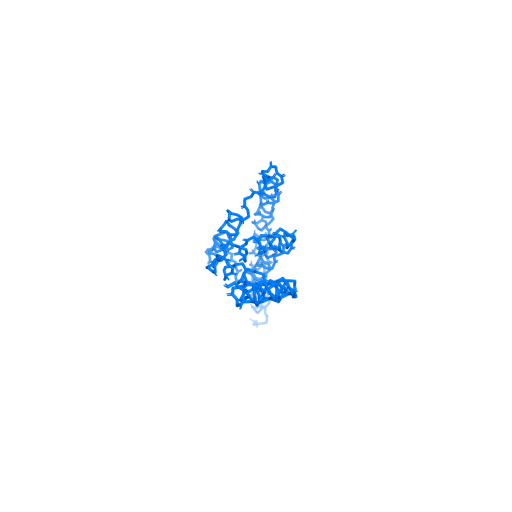669 C C . GLU A 1 79 ? 11.255 -4.416 -10.397 1.00 72.50 79 GLU A C 1
ATOM 671 O O . GLU A 1 79 ? 11.358 -3.697 -9.398 1.00 72.50 79 GLU A O 1
ATOM 676 N N . LEU A 1 80 ? 10.442 -4.109 -11.417 1.00 69.88 80 LEU A N 1
ATOM 677 C CA . LEU A 1 80 ? 9.587 -2.924 -11.390 1.00 69.88 80 LEU A CA 1
ATOM 678 C C . LEU A 1 80 ? 8.532 -3.018 -10.293 1.00 69.88 80 LEU A C 1
ATOM 680 O O . LEU A 1 80 ? 8.393 -2.065 -9.531 1.00 69.88 80 LEU A O 1
ATOM 684 N N . ALA A 1 81 ? 7.825 -4.145 -10.184 1.00 72.19 81 ALA A N 1
ATOM 685 C CA . ALA A 1 81 ? 6.794 -4.341 -9.170 1.00 72.19 81 ALA A CA 1
ATOM 686 C C . ALA A 1 81 ? 7.357 -4.096 -7.765 1.00 72.19 81 ALA A C 1
ATOM 688 O O . ALA A 1 81 ? 6.835 -3.246 -7.046 1.00 72.19 81 ALA A O 1
ATOM 689 N N . ARG A 1 82 ? 8.505 -4.708 -7.437 1.00 76.88 82 ARG A N 1
ATOM 690 C CA . ARG A 1 82 ? 9.186 -4.491 -6.151 1.00 76.88 82 ARG A CA 1
ATOM 691 C C . ARG A 1 82 ? 9.564 -3.031 -5.917 1.00 76.88 82 ARG A C 1
ATOM 693 O O . ARG A 1 82 ? 9.424 -2.526 -4.806 1.00 76.88 82 ARG A O 1
ATOM 700 N N . LYS A 1 83 ? 10.053 -2.322 -6.942 1.00 73.25 83 LYS A N 1
ATOM 701 C CA . LYS A 1 83 ? 10.401 -0.897 -6.807 1.00 73.25 83 LYS A CA 1
ATOM 702 C C . LYS A 1 83 ? 9.173 -0.006 -6.649 1.00 73.25 83 LYS A C 1
ATOM 704 O O . LYS A 1 83 ? 9.222 0.931 -5.853 1.00 73.25 83 LYS A O 1
ATOM 709 N N . CYS A 1 84 ? 8.085 -0.303 -7.350 1.00 70.00 84 CYS A N 1
ATOM 710 C CA . CYS A 1 84 ? 6.809 0.379 -7.180 1.00 70.00 84 CYS A CA 1
ATOM 711 C C . CYS A 1 84 ? 6.235 0.141 -5.781 1.00 70.00 84 CYS A C 1
ATOM 713 O O . CYS A 1 84 ? 5.876 1.107 -5.119 1.00 70.00 84 CYS A O 1
ATOM 715 N N . GLU A 1 85 ? 6.205 -1.102 -5.302 1.00 76.81 85 GLU A N 1
ATOM 716 C CA . GLU A 1 85 ? 5.735 -1.460 -3.957 1.00 76.81 85 GLU A CA 1
ATOM 717 C C . GLU A 1 85 ? 6.549 -0.743 -2.870 1.00 76.81 85 GLU A C 1
ATOM 719 O O . GLU A 1 85 ? 5.978 -0.096 -1.991 1.00 76.81 85 GLU A O 1
ATOM 724 N N . GLN A 1 86 ? 7.879 -0.738 -2.986 1.00 74.94 86 GLN A N 1
ATOM 725 C CA . GLN A 1 86 ? 8.757 -0.005 -2.072 1.00 74.94 86 GLN A CA 1
ATOM 726 C C . GLN A 1 86 ? 8.467 1.507 -2.052 1.00 74.94 86 GLN A C 1
ATOM 728 O O . GLN A 1 86 ? 8.384 2.129 -0.994 1.00 74.94 86 GLN A O 1
ATOM 733 N N . VAL A 1 87 ? 8.353 2.142 -3.222 1.00 69.50 87 VAL A N 1
ATOM 734 C CA . VAL A 1 87 ? 8.212 3.605 -3.295 1.00 69.50 87 VAL A CA 1
ATOM 735 C C . VAL A 1 87 ? 6.796 4.066 -2.961 1.00 69.50 87 VAL A C 1
ATOM 737 O O . VAL A 1 87 ? 6.662 5.106 -2.330 1.00 69.50 87 VAL A O 1
ATOM 740 N N . LEU A 1 88 ? 5.766 3.325 -3.372 1.00 69.19 88 LEU A N 1
ATOM 741 C CA . LEU A 1 88 ? 4.363 3.726 -3.230 1.00 69.19 88 LEU A CA 1
ATOM 742 C C . LEU A 1 88 ? 3.735 3.265 -1.913 1.00 69.19 88 LEU A C 1
ATOM 744 O O . LEU A 1 88 ? 2.813 3.919 -1.435 1.00 69.19 88 LEU A O 1
ATOM 748 N N . ILE A 1 89 ? 4.205 2.153 -1.340 1.00 78.00 89 ILE A N 1
ATOM 749 C CA . ILE A 1 89 ? 3.600 1.545 -0.148 1.00 78.00 89 ILE A CA 1
ATOM 750 C C . ILE A 1 89 ? 4.579 1.598 1.024 1.00 78.00 89 ILE A C 1
ATOM 752 O O . ILE A 1 89 ? 4.296 2.267 2.014 1.00 78.00 89 ILE A O 1
ATOM 756 N N . GLU A 1 90 ? 5.747 0.954 0.907 1.00 80.00 90 GLU A N 1
ATOM 757 C CA . GLU A 1 90 ? 6.685 0.773 2.032 1.00 80.00 90 GLU A CA 1
ATOM 758 C C . GLU A 1 90 ? 7.116 2.112 2.653 1.00 80.00 90 GLU A C 1
ATOM 760 O O . GLU A 1 90 ? 7.017 2.302 3.864 1.00 80.00 90 GLU A O 1
ATOM 765 N N . LYS A 1 91 ? 7.511 3.087 1.824 1.00 77.44 91 LYS A N 1
ATOM 766 C CA . LYS A 1 91 ? 7.917 4.428 2.289 1.00 77.44 91 LYS A CA 1
ATOM 767 C C . LYS A 1 91 ? 6.801 5.247 2.939 1.00 77.44 91 LYS A C 1
ATOM 769 O O . LYS A 1 91 ? 7.096 6.256 3.574 1.00 77.44 91 LYS A O 1
ATOM 774 N N . HIS A 1 92 ? 5.549 4.843 2.760 1.00 76.62 92 HIS A N 1
ATOM 775 C CA . HIS A 1 92 ? 4.370 5.578 3.204 1.00 76.62 92 HIS A CA 1
ATOM 776 C C . HIS A 1 92 ? 3.563 4.810 4.261 1.00 76.62 92 HIS A C 1
ATOM 778 O O . HIS A 1 92 ? 2.475 5.254 4.625 1.00 76.62 92 HIS A O 1
ATOM 784 N N . LEU A 1 93 ? 4.082 3.691 4.791 1.00 82.56 93 LEU A N 1
ATOM 785 C CA . LEU A 1 93 ? 3.371 2.826 5.745 1.00 82.56 93 LEU A CA 1
ATOM 786 C C . LEU A 1 93 ? 2.813 3.572 6.963 1.00 82.56 93 LEU A C 1
ATOM 788 O O . LEU A 1 93 ? 1.698 3.286 7.382 1.00 82.56 93 LEU A O 1
ATOM 792 N N . GLU A 1 94 ? 3.515 4.575 7.491 1.00 83.12 94 GLU A N 1
ATOM 793 C CA . GLU A 1 94 ? 3.014 5.375 8.621 1.00 83.12 94 GLU A CA 1
ATOM 794 C C . GLU A 1 94 ? 1.707 6.125 8.300 1.00 83.12 94 GLU A C 1
ATOM 796 O O . GLU A 1 94 ? 0.817 6.236 9.151 1.00 83.12 94 GLU A O 1
ATOM 801 N N . ILE A 1 95 ? 1.560 6.599 7.058 1.00 79.31 95 ILE A N 1
ATOM 802 C CA . ILE A 1 95 ? 0.334 7.252 6.580 1.00 79.31 95 ILE A CA 1
ATOM 803 C C . ILE A 1 95 ? -0.783 6.213 6.481 1.00 79.31 95 ILE A C 1
ATOM 805 O O . ILE A 1 95 ? -1.883 6.456 6.978 1.00 79.31 95 ILE A O 1
ATOM 809 N N . PHE A 1 96 ? -0.484 5.030 5.930 1.00 82.25 96 PHE A N 1
ATOM 810 C CA . PHE A 1 96 ? -1.433 3.917 5.882 1.00 82.25 96 PHE A CA 1
ATOM 811 C C . PHE A 1 96 ? -1.896 3.508 7.282 1.00 82.25 96 PHE A C 1
ATOM 813 O O . PHE A 1 96 ? -3.087 3.327 7.482 1.00 82.25 96 PHE A O 1
ATOM 820 N N . HIS A 1 97 ? -1.006 3.425 8.273 1.00 87.38 97 HIS A N 1
ATOM 821 C CA . HIS A 1 97 ? -1.384 3.083 9.650 1.00 87.38 97 HIS A CA 1
ATOM 822 C C . HIS A 1 97 ? -2.352 4.107 10.249 1.00 87.38 97 HIS A C 1
ATOM 824 O O . HIS A 1 97 ? -3.369 3.739 10.837 1.00 87.38 97 HIS A O 1
ATOM 830 N N . THR A 1 98 ? -2.050 5.394 10.068 1.00 84.62 98 THR A N 1
ATOM 831 C CA . THR A 1 98 ? -2.899 6.486 10.557 1.00 84.62 98 THR A CA 1
ATOM 832 C C . THR A 1 98 ? -4.275 6.441 9.896 1.00 84.62 98 THR A C 1
ATOM 834 O O . THR A 1 98 ? -5.298 6.535 10.571 1.00 84.62 98 THR A O 1
ATOM 837 N N . GLU A 1 99 ? -4.310 6.253 8.578 1.00 82.19 99 GLU A N 1
ATOM 838 C CA . GLU A 1 99 ? -5.564 6.201 7.836 1.00 82.19 99 GLU A CA 1
ATOM 839 C C . GLU A 1 99 ? -6.357 4.923 8.128 1.00 82.19 99 GLU A C 1
ATOM 841 O O . GLU A 1 99 ? -7.581 4.973 8.209 1.00 82.19 99 GLU A O 1
ATOM 846 N N . PHE A 1 100 ? -5.692 3.793 8.379 1.00 88.00 100 PHE A N 1
ATOM 847 C CA . PHE A 1 100 ? -6.350 2.551 8.782 1.00 88.00 100 PHE A CA 1
ATOM 848 C C . PHE A 1 100 ? -7.175 2.744 10.057 1.00 88.00 100 PHE A C 1
ATOM 850 O O . PHE A 1 100 ? -8.314 2.286 10.121 1.00 88.00 100 PHE A O 1
ATOM 857 N N . GLN A 1 101 ? -6.644 3.476 11.044 1.00 90.56 101 GLN A N 1
ATOM 858 C CA . GLN A 1 101 ? -7.392 3.803 12.259 1.00 90.56 101 GLN A CA 1
ATOM 859 C C . GLN A 1 101 ? -8.624 4.666 11.954 1.00 90.56 101 GLN A C 1
ATOM 861 O O . GLN A 1 101 ? -9.711 4.358 12.434 1.00 90.56 101 GLN A O 1
ATOM 866 N N . ASN A 1 102 ? -8.489 5.685 11.098 1.00 86.44 102 ASN A N 1
ATOM 867 C CA . ASN A 1 102 ? -9.623 6.521 10.688 1.00 86.44 102 ASN A CA 1
ATOM 868 C C . ASN A 1 102 ? -10.720 5.698 9.992 1.00 86.44 102 ASN A C 1
ATOM 870 O O . ASN A 1 102 ? -11.909 5.934 10.204 1.00 86.44 102 ASN A O 1
ATOM 874 N N . LEU A 1 103 ? -10.329 4.735 9.152 1.00 86.50 103 LEU A N 1
ATOM 875 C CA . LEU A 1 103 ? -11.261 3.858 8.444 1.00 86.50 103 LEU A CA 1
ATOM 876 C C . LEU A 1 103 ? -11.969 2.879 9.388 1.00 86.50 103 LEU A C 1
ATOM 878 O O . LEU A 1 103 ? -13.150 2.601 9.172 1.00 86.50 103 LEU A O 1
ATOM 882 N N . LEU A 1 104 ? -11.277 2.388 10.422 1.00 90.62 104 LEU A N 1
ATOM 883 C CA . LEU A 1 104 ? -11.875 1.588 11.495 1.00 90.62 104 LEU A CA 1
ATOM 884 C C . LEU A 1 104 ? -12.914 2.406 12.270 1.00 90.62 104 LEU A C 1
ATOM 8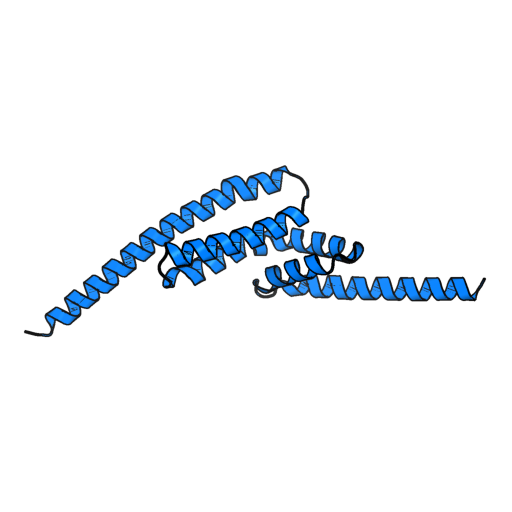86 O O . LEU A 1 104 ? -14.056 1.979 12.394 1.00 90.62 104 LEU A O 1
ATOM 890 N N . ASP A 1 105 ? -12.553 3.616 12.701 1.00 89.81 105 ASP A N 1
ATOM 891 C CA . ASP A 1 105 ? -13.447 4.506 13.454 1.00 89.81 105 ASP A CA 1
ATOM 892 C C . ASP A 1 105 ? -14.684 4.941 12.641 1.00 89.81 105 ASP A C 1
ATOM 894 O O . ASP A 1 105 ? -15.714 5.296 13.214 1.00 89.81 105 ASP A O 1
ATOM 898 N N . ALA A 1 106 ? -14.592 4.913 11.308 1.00 87.38 106 ALA A N 1
ATOM 899 C CA . ALA A 1 106 ? -15.666 5.268 10.381 1.00 87.38 106 ALA A CA 1
ATOM 900 C C . ALA A 1 106 ? -16.412 4.060 9.771 1.00 87.38 106 ALA A C 1
ATOM 902 O O . ALA A 1 106 ? -17.221 4.258 8.856 1.00 87.38 106 ALA A O 1
ATOM 903 N N . ASP A 1 107 ? -16.129 2.829 10.218 1.00 88.44 107 ASP A N 1
ATOM 904 C CA . ASP A 1 107 ? -16.714 1.573 9.716 1.00 88.44 107 ASP A CA 1
ATOM 905 C C . ASP A 1 107 ? -16.602 1.384 8.181 1.00 88.44 107 ASP A C 1
ATOM 907 O O . ASP A 1 107 ? -17.464 0.791 7.516 1.00 88.44 107 ASP A O 1
ATOM 911 N N . LYS A 1 108 ? -15.521 1.884 7.569 1.00 84.25 108 LYS A N 1
ATOM 912 C CA . LYS A 1 108 ? -15.287 1.847 6.112 1.00 84.25 108 LYS A CA 1
ATOM 913 C C . LYS A 1 108 ? -14.682 0.517 5.650 1.00 84.25 108 LYS A C 1
ATOM 915 O O . LYS A 1 108 ? -13.576 0.455 5.120 1.00 84.25 108 LYS A O 1
ATOM 920 N N . ASN A 1 109 ? -15.446 -0.561 5.808 1.00 84.38 109 ASN A N 1
ATOM 921 C CA . ASN A 1 109 ? -14.998 -1.939 5.559 1.00 84.38 109 ASN A CA 1
ATOM 922 C C . ASN A 1 109 ? -14.458 -2.214 4.141 1.00 84.38 109 ASN A C 1
ATOM 924 O O . ASN A 1 109 ? -13.517 -2.991 3.986 1.00 84.38 109 ASN A O 1
ATOM 928 N N . GLU A 1 110 ? -15.020 -1.584 3.105 1.00 82.75 110 GLU A N 1
ATOM 929 C CA . GLU A 1 110 ? -14.537 -1.755 1.726 1.00 82.75 110 GLU A CA 1
ATOM 930 C C . GLU A 1 110 ? -13.113 -1.197 1.554 1.00 82.75 110 GLU A C 1
ATOM 932 O O . GLU A 1 110 ? -12.241 -1.850 0.977 1.00 82.75 110 GLU A O 1
ATOM 937 N N . ASP A 1 111 ? -12.858 -0.019 2.120 1.00 78.88 111 ASP A N 1
ATOM 938 C CA . ASP A 1 111 ? -11.569 0.668 2.033 1.00 78.88 111 ASP A CA 1
ATOM 939 C C . ASP A 1 111 ? -10.512 0.008 2.926 1.00 78.88 111 ASP A C 1
ATOM 941 O O . ASP A 1 111 ? -9.350 -0.100 2.530 1.00 78.88 111 ASP A O 1
ATOM 945 N N . LEU A 1 112 ? -10.919 -0.538 4.077 1.00 84.50 112 LEU A N 1
ATOM 946 C CA . LEU A 1 112 ? -10.066 -1.397 4.905 1.00 84.50 112 LEU A CA 1
ATOM 947 C C . LEU A 1 112 ? -9.578 -2.624 4.122 1.00 84.50 112 LEU A C 1
ATOM 949 O O . LEU A 1 112 ? -8.397 -2.968 4.186 1.00 84.50 112 LEU A O 1
ATOM 953 N N . GLY A 1 113 ? -10.462 -3.252 3.338 1.00 82.06 113 GLY A N 1
ATOM 954 C CA . GLY A 1 113 ? -10.105 -4.374 2.467 1.00 82.06 113 GLY A CA 1
ATOM 955 C C . GLY A 1 113 ? -9.088 -3.985 1.390 1.00 82.06 113 GLY A C 1
ATOM 956 O O . GLY A 1 113 ? -8.116 -4.710 1.164 1.00 82.06 113 GLY A O 1
ATOM 957 N N . ARG A 1 114 ? -9.259 -2.814 0.762 1.00 83.25 114 ARG A N 1
ATOM 958 C CA . ARG A 1 114 ? -8.280 -2.274 -0.198 1.00 83.25 114 ARG A CA 1
ATOM 959 C C . ARG A 1 114 ? -6.925 -2.021 0.455 1.00 83.25 114 ARG A C 1
ATOM 961 O O . ARG A 1 114 ? -5.900 -2.437 -0.084 1.00 83.25 114 ARG A O 1
ATOM 968 N N . MET A 1 115 ? -6.916 -1.386 1.626 1.00 84.06 115 MET A N 1
ATOM 969 C CA . MET A 1 115 ? -5.680 -1.083 2.343 1.00 84.06 115 MET A CA 1
ATOM 970 C C . MET A 1 115 ? -4.938 -2.356 2.757 1.00 84.06 115 MET A C 1
ATOM 972 O O . MET A 1 115 ? -3.727 -2.449 2.558 1.00 84.06 115 MET A O 1
ATOM 976 N N . TYR A 1 116 ? -5.660 -3.367 3.246 1.00 86.56 116 TYR A N 1
ATOM 977 C CA . TYR A 1 116 ? -5.087 -4.674 3.557 1.00 86.56 116 TYR A CA 1
ATOM 978 C C . TYR A 1 116 ? -4.385 -5.295 2.340 1.00 86.56 116 TYR A C 1
ATOM 980 O O . TYR A 1 116 ? -3.231 -5.701 2.448 1.00 86.56 116 TYR A O 1
ATOM 988 N N . ASN A 1 117 ? -5.040 -5.305 1.174 1.00 86.06 117 ASN A N 1
ATOM 989 C CA . ASN A 1 117 ? -4.483 -5.879 -0.058 1.00 86.06 117 ASN A CA 1
ATOM 990 C C . ASN A 1 117 ? -3.233 -5.145 -0.573 1.00 86.06 117 ASN A C 1
ATOM 992 O O . ASN A 1 117 ? -2.403 -5.743 -1.260 1.00 86.06 117 ASN A O 1
ATOM 996 N N . LEU A 1 118 ? -3.106 -3.844 -0.299 1.00 83.38 118 LEU A N 1
ATOM 997 C CA . LEU A 1 118 ? -1.904 -3.081 -0.635 1.00 83.38 118 LEU A CA 1
ATOM 998 C C . LEU A 1 118 ? -0.771 -3.419 0.332 1.00 83.38 118 LEU A C 1
ATOM 1000 O O . LEU A 1 118 ? 0.312 -3.808 -0.098 1.00 83.38 118 LEU A O 1
ATOM 1004 N N . VAL A 1 119 ? -1.029 -3.331 1.636 1.00 86.38 119 VAL A N 1
ATOM 1005 C CA . VAL A 1 119 ? -0.002 -3.553 2.662 1.00 86.38 119 VAL A CA 1
ATOM 1006 C C . VAL A 1 119 ? 0.460 -5.015 2.696 1.00 86.38 119 VAL A C 1
ATOM 1008 O O . VAL A 1 119 ? 1.629 -5.271 2.973 1.00 86.38 119 VAL A O 1
ATOM 1011 N N . SER A 1 120 ? -0.390 -5.978 2.318 1.00 89.12 120 SER A N 1
ATOM 1012 C CA . SER A 1 120 ? -0.018 -7.398 2.217 1.00 89.12 120 SER A CA 1
ATOM 1013 C C . SER A 1 120 ? 1.057 -7.691 1.168 1.00 89.12 120 SER A C 1
ATOM 1015 O O . SER A 1 120 ? 1.625 -8.781 1.172 1.00 89.12 120 SER A O 1
ATOM 1017 N N . ARG A 1 121 ? 1.324 -6.752 0.251 1.00 85.75 121 ARG A N 1
ATOM 1018 C CA . ARG A 1 121 ? 2.405 -6.860 -0.742 1.00 85.75 121 ARG A CA 1
ATOM 1019 C C . ARG A 1 121 ? 3.777 -6.586 -0.138 1.00 85.75 121 ARG A C 1
ATOM 1021 O O . ARG A 1 121 ? 4.784 -6.995 -0.702 1.00 85.75 121 ARG A O 1
ATOM 1028 N N . ILE A 1 122 ? 3.819 -5.906 1.006 1.00 87.88 122 ILE A N 1
ATOM 1029 C CA . ILE A 1 122 ? 5.056 -5.582 1.704 1.00 87.88 122 ILE A CA 1
ATOM 1030 C C . ILE A 1 122 ? 5.353 -6.667 2.729 1.00 87.88 122 ILE A C 1
ATOM 1032 O O . ILE A 1 122 ? 4.506 -7.023 3.553 1.00 87.88 122 ILE A O 1
ATOM 1036 N N . GLN A 1 123 ? 6.583 -7.178 2.690 1.00 86.69 123 GLN A N 1
ATOM 1037 C CA . GLN A 1 123 ? 7.061 -8.128 3.683 1.00 86.69 123 GLN A CA 1
ATOM 1038 C C . GLN A 1 123 ? 6.931 -7.518 5.086 1.00 86.69 123 GLN A C 1
ATOM 1040 O O . GLN A 1 123 ? 7.390 -6.406 5.328 1.00 86.69 123 GLN A O 1
ATOM 1045 N N . ASP A 1 124 ? 6.274 -8.241 5.993 1.00 86.62 124 ASP A N 1
ATOM 1046 C CA . ASP A 1 124 ? 6.008 -7.826 7.377 1.00 86.62 124 ASP A CA 1
ATOM 1047 C C . ASP A 1 124 ? 5.180 -6.527 7.540 1.00 86.62 124 ASP A C 1
ATOM 1049 O O . ASP A 1 124 ? 4.977 -6.059 8.662 1.00 86.62 124 ASP A O 1
ATOM 1053 N N . GLY A 1 125 ? 4.601 -5.981 6.460 1.00 85.94 125 GLY A N 1
ATOM 1054 C CA . GLY A 1 125 ? 3.837 -4.724 6.497 1.00 85.94 125 GLY A CA 1
ATOM 1055 C C . GLY A 1 125 ? 2.529 -4.803 7.295 1.00 85.94 125 GLY A C 1
ATOM 1056 O O . GLY A 1 125 ? 2.067 -3.814 7.855 1.00 85.94 125 GLY A O 1
ATOM 1057 N N . LEU A 1 126 ? 1.931 -5.993 7.403 1.00 91.06 126 LEU A N 1
ATOM 1058 C CA . LEU A 1 126 ? 0.640 -6.194 8.076 1.00 91.06 126 LEU A CA 1
ATOM 1059 C C . LEU A 1 126 ? 0.723 -6.204 9.609 1.00 91.06 126 LEU A C 1
ATOM 1061 O O . LEU A 1 126 ? -0.316 -6.193 10.274 1.00 91.06 126 LEU A O 1
ATOM 1065 N N . GLY A 1 127 ? 1.931 -6.261 10.180 1.00 92.94 127 GLY A N 1
ATOM 1066 C CA . GLY A 1 127 ? 2.119 -6.420 11.622 1.00 92.94 127 GLY A CA 1
ATOM 1067 C C . GLY A 1 127 ? 1.442 -5.318 12.437 1.00 92.94 127 GLY A C 1
ATOM 1068 O O . GLY A 1 127 ? 0.800 -5.608 13.446 1.00 92.94 127 GLY A O 1
ATOM 1069 N N . GLU A 1 128 ? 1.532 -4.071 11.978 1.00 92.50 128 GLU A N 1
ATOM 1070 C CA . GLU A 1 128 ? 0.940 -2.931 12.680 1.00 92.50 128 GLU A CA 1
ATOM 1071 C C . GLU A 1 128 ? -0.575 -2.831 12.460 1.00 92.50 128 GLU A C 1
ATOM 1073 O O . GLU A 1 128 ? -1.316 -2.617 13.417 1.00 92.50 128 GLU A O 1
ATOM 1078 N N . LEU A 1 129 ? -1.061 -3.101 11.241 1.00 91.25 129 LEU A N 1
ATOM 1079 C CA . LEU A 1 129 ? -2.500 -3.125 10.934 1.00 91.25 129 LEU A CA 1
ATOM 1080 C C . LEU A 1 129 ? -3.240 -4.129 11.824 1.00 91.25 129 LEU A C 1
ATOM 1082 O O . LEU A 1 129 ? -4.327 -3.841 12.324 1.00 91.25 129 LEU A O 1
ATOM 1086 N N . LYS A 1 130 ? -2.631 -5.297 12.066 1.00 93.31 130 LYS A N 1
ATOM 1087 C CA . LYS A 1 130 ? -3.184 -6.305 12.974 1.00 93.31 130 LYS A CA 1
ATOM 1088 C C . LYS A 1 130 ? -3.326 -5.766 14.400 1.00 93.31 130 LYS A C 1
ATOM 1090 O O . LYS A 1 130 ? -4.387 -5.933 14.996 1.00 93.31 130 LYS A O 1
ATOM 1095 N N . LYS A 1 131 ? -2.296 -5.102 14.936 1.00 94.69 131 LYS A N 1
ATOM 1096 C CA . LYS A 1 131 ? -2.347 -4.515 16.288 1.00 94.69 131 LYS A CA 1
ATOM 1097 C C . LYS A 1 131 ? -3.398 -3.413 16.399 1.00 94.69 131 LYS A C 1
ATOM 1099 O O . LYS A 1 131 ? -4.100 -3.352 17.409 1.00 94.69 131 LYS A O 1
ATOM 1104 N N . LEU A 1 132 ? -3.511 -2.556 15.379 1.00 93.06 132 LEU A N 1
ATOM 1105 C CA . LEU A 1 132 ? -4.523 -1.495 15.327 1.00 93.06 132 LEU A CA 1
ATOM 1106 C C . LEU A 1 132 ? -5.931 -2.093 15.365 1.00 93.06 132 LEU A C 1
ATOM 1108 O O . LEU A 1 132 ? -6.748 -1.694 16.191 1.00 93.06 132 LEU A O 1
ATOM 1112 N N . LEU A 1 133 ? -6.183 -3.116 14.543 1.00 93.00 133 LEU A N 1
ATOM 1113 C CA . LEU A 1 133 ? -7.461 -3.823 14.523 1.00 93.00 133 LEU A CA 1
ATOM 1114 C C . LEU A 1 133 ? -7.780 -4.489 15.870 1.00 93.00 133 LEU A C 1
ATOM 1116 O O . LEU A 1 133 ? -8.883 -4.322 16.386 1.00 93.00 133 LEU A O 1
ATOM 1120 N N . GLU A 1 134 ? -6.827 -5.222 16.456 1.00 95.31 134 GLU A N 1
ATOM 1121 C CA . GLU A 1 134 ? -6.994 -5.869 17.767 1.00 95.31 134 GLU A CA 1
ATOM 1122 C C . GLU A 1 134 ? -7.350 -4.849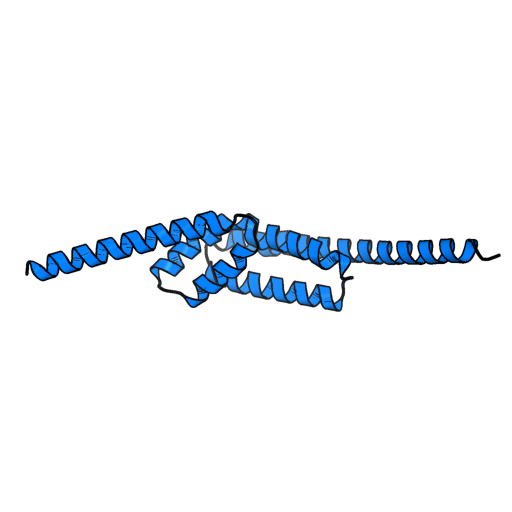 18.856 1.00 95.31 134 GLU A C 1
ATOM 1124 O O . GLU A 1 134 ? -8.310 -5.044 19.606 1.00 95.31 134 GLU A O 1
ATOM 1129 N N . THR A 1 135 ? -6.616 -3.736 18.903 1.00 95.44 135 THR A N 1
ATOM 1130 C CA . THR A 1 135 ? -6.845 -2.643 19.859 1.00 95.44 135 THR A CA 1
ATOM 1131 C C . THR A 1 135 ? -8.223 -2.016 19.663 1.00 95.44 135 THR A C 1
ATOM 1133 O O . THR A 1 135 ? -8.952 -1.793 20.629 1.00 95.44 135 THR A O 1
ATOM 1136 N N . HIS A 1 136 ? -8.612 -1.765 18.415 1.00 93.44 136 HIS A N 1
ATOM 1137 C CA . HIS A 1 136 ? -9.891 -1.151 18.094 1.00 93.44 136 HIS A CA 1
ATOM 1138 C C . HIS A 1 136 ? -11.078 -2.046 18.485 1.00 93.44 136 HIS A C 1
ATOM 1140 O O . HIS A 1 136 ? -11.995 -1.579 19.160 1.00 93.44 136 HIS A O 1
ATOM 1146 N N . ILE A 1 137 ? -11.032 -3.346 18.163 1.00 93.19 137 ILE A N 1
ATOM 1147 C CA . ILE A 1 137 ? -12.067 -4.315 18.569 1.00 93.19 137 ILE A CA 1
ATOM 1148 C C . ILE A 1 137 ? -12.163 -4.399 20.096 1.00 93.19 137 ILE A C 1
ATOM 1150 O O . ILE A 1 137 ? -13.265 -4.425 20.646 1.00 93.19 137 ILE A O 1
ATOM 1154 N N . HIS A 1 138 ? -11.022 -4.422 20.790 1.00 95.00 138 HIS A N 1
ATOM 1155 C CA . HIS A 1 138 ? -10.994 -4.450 22.249 1.00 95.00 138 HIS A CA 1
ATOM 1156 C C . HIS A 1 138 ? -11.686 -3.221 22.857 1.00 95.00 138 HIS A C 1
ATOM 1158 O O . HIS A 1 138 ? -12.563 -3.366 23.711 1.00 95.00 138 HIS A O 1
ATOM 1164 N N . ASN A 1 139 ? -11.350 -2.022 22.373 1.00 93.38 139 ASN A N 1
ATOM 1165 C CA . ASN A 1 139 ? -11.926 -0.766 22.854 1.00 93.38 139 ASN A CA 1
ATOM 1166 C C . ASN A 1 139 ? -13.426 -0.665 22.554 1.00 93.38 139 ASN A C 1
ATOM 1168 O O . ASN A 1 139 ? -14.201 -0.293 23.436 1.00 93.38 139 ASN A O 1
ATOM 1172 N N . GLN A 1 140 ? -13.852 -1.044 21.343 1.00 92.38 140 GLN A N 1
ATOM 1173 C CA . GLN A 1 140 ? -15.274 -1.102 21.003 1.00 92.38 140 GLN A CA 1
ATOM 1174 C C . GLN A 1 140 ? -16.034 -2.081 21.913 1.00 92.38 140 GLN A C 1
ATOM 1176 O O . GLN A 1 140 ? -17.122 -1.764 22.395 1.00 92.38 140 GLN A O 1
ATOM 1181 N N . GLY A 1 141 ? -15.453 -3.254 22.186 1.00 92.62 141 GLY A N 1
ATOM 1182 C CA . GLY A 1 141 ? -16.042 -4.255 23.074 1.00 92.62 141 GLY A CA 1
ATOM 1183 C C . GLY A 1 141 ? -16.220 -3.749 24.507 1.00 92.62 141 GLY A C 1
ATOM 1184 O O . GLY A 1 141 ? -17.286 -3.938 25.094 1.00 92.62 141 GLY A O 1
ATOM 1185 N N . LEU A 1 142 ? -15.214 -3.062 25.057 1.00 93.69 142 LEU A N 1
ATOM 1186 C CA . LEU A 1 142 ? -15.297 -2.446 26.385 1.00 93.69 142 LEU A CA 1
ATOM 1187 C C . LEU A 1 142 ? -16.398 -1.381 26.454 1.00 93.69 142 LEU A C 1
ATOM 1189 O O . LEU A 1 142 ? -17.243 -1.439 27.348 1.00 93.69 142 LEU A O 1
ATOM 1193 N N . ALA A 1 143 ? -16.437 -0.466 25.482 1.00 92.19 143 ALA A N 1
ATOM 1194 C CA . ALA A 1 143 ? -17.443 0.594 25.426 1.00 92.19 143 ALA A CA 1
ATOM 1195 C C . ALA A 1 143 ? -18.876 0.035 25.320 1.00 92.19 143 ALA A C 1
ATOM 1197 O O . ALA A 1 143 ? -19.809 0.563 25.928 1.00 92.19 143 ALA A O 1
ATOM 1198 N N . ALA A 1 144 ? -19.062 -1.063 24.579 1.00 91.38 144 ALA A N 1
ATOM 1199 C CA . ALA A 1 144 ? -20.355 -1.733 24.472 1.00 91.38 144 ALA A CA 1
ATOM 1200 C C . ALA A 1 144 ? -20.816 -2.341 25.811 1.00 91.38 144 ALA A C 1
ATOM 1202 O O . ALA A 1 144 ? -21.994 -2.234 26.156 1.00 91.38 144 ALA A O 1
ATOM 1203 N N . ILE A 1 145 ? -19.905 -2.951 26.578 1.00 92.69 145 ILE A N 1
ATOM 1204 C CA . ILE A 1 145 ? -20.214 -3.536 27.893 1.00 92.69 145 ILE A CA 1
ATOM 1205 C C . ILE A 1 145 ? -20.577 -2.444 28.906 1.00 92.69 145 ILE A C 1
ATOM 1207 O O . ILE A 1 145 ? -21.573 -2.584 29.615 1.00 92.69 145 ILE A O 1
ATOM 1211 N N . GLU A 1 146 ? -19.804 -1.357 28.955 1.00 90.94 146 GLU A N 1
ATOM 1212 C CA . GLU A 1 146 ? -20.044 -0.229 29.863 1.00 90.94 146 GLU A CA 1
ATOM 1213 C C . GLU A 1 146 ? -21.430 0.387 29.634 1.00 90.94 146 GLU A C 1
ATOM 1215 O O . GLU A 1 146 ? -22.226 0.507 30.568 1.00 90.94 146 GLU A O 1
ATOM 1220 N N . LYS A 1 147 ? -21.782 0.635 28.368 1.00 88.62 147 LYS A N 1
ATOM 1221 C CA . LYS A 1 147 ? -23.095 1.163 27.980 1.00 88.62 147 LYS A CA 1
ATOM 1222 C C . LYS A 1 147 ? -24.258 0.249 28.387 1.00 88.62 147 LYS A C 1
ATOM 1224 O O . LYS A 1 147 ? -25.315 0.732 28.792 1.00 88.62 147 LYS A O 1
ATOM 1229 N N . CYS A 1 148 ? -24.083 -1.070 28.293 1.00 83.81 148 CYS A N 1
ATOM 1230 C CA . CYS A 1 148 ? -25.077 -2.039 28.767 1.00 83.81 148 CYS A CA 1
ATOM 1231 C C . CYS A 1 148 ? -25.215 -2.030 30.298 1.00 83.81 148 CYS A C 1
ATOM 1233 O O . CYS A 1 148 ? -26.321 -2.204 30.807 1.00 83.81 148 CYS A O 1
ATOM 1235 N N . GLY A 1 149 ? -24.115 -1.816 31.027 1.00 80.50 149 GLY A N 1
ATOM 1236 C CA . GLY A 1 149 ? -24.117 -1.690 32.486 1.00 80.50 149 GLY A CA 1
ATOM 1237 C C . GLY A 1 149 ? -24.873 -0.451 32.972 1.00 80.50 149 GLY A C 1
ATOM 1238 O O . GLY A 1 149 ? -25.697 -0.557 33.876 1.00 80.50 149 GLY A O 1
ATOM 1239 N N . GLU A 1 150 ? -24.663 0.703 32.334 1.00 79.62 150 GLU A N 1
ATOM 1240 C CA . GLU A 1 150 ? -25.387 1.945 32.652 1.00 79.62 150 GLU A CA 1
ATOM 1241 C C . GLU A 1 150 ? -26.890 1.843 32.360 1.00 79.62 150 GLU A C 1
ATOM 1243 O O . GLU A 1 150 ? -27.715 2.296 33.153 1.00 79.62 150 GLU A O 1
ATOM 1248 N N . ALA A 1 151 ? -27.262 1.209 31.245 1.00 71.00 151 ALA A N 1
ATOM 1249 C CA . ALA A 1 151 ? -28.661 0.987 30.884 1.00 71.00 151 ALA A CA 1
ATOM 1250 C C . ALA A 1 151 ? -29.384 0.001 31.819 1.00 71.00 151 ALA A C 1
ATOM 1252 O O . ALA A 1 151 ? -30.606 0.032 31.889 1.00 71.00 151 ALA A O 1
ATOM 1253 N N . ALA A 1 152 ? -28.652 -0.870 32.519 1.00 64.62 152 ALA A N 1
ATOM 1254 C CA . ALA A 1 152 ? -29.211 -1.805 33.496 1.00 64.62 152 ALA A CA 1
ATOM 1255 C C . ALA A 1 152 ? -29.379 -1.196 34.902 1.00 64.62 152 ALA A C 1
ATOM 1257 O O . ALA A 1 152 ? -30.048 -1.793 35.746 1.00 64.62 152 ALA A O 1
ATOM 1258 N N . LEU A 1 153 ? -28.748 -0.046 35.168 1.00 65.75 153 LEU A N 1
ATOM 1259 C CA . LEU A 1 153 ? -28.820 0.678 36.444 1.00 65.75 153 LEU A CA 1
ATOM 1260 C C . LEU A 1 153 ? -29.897 1.779 36.463 1.00 65.75 153 LEU A C 1
ATOM 1262 O O . LEU A 1 153 ? -30.234 2.256 37.549 1.00 65.75 153 LEU A O 1
ATOM 1266 N N . ASN A 1 154 ? -30.421 2.167 35.295 1.00 49.69 154 ASN A N 1
ATOM 1267 C CA . ASN A 1 154 ? -31.558 3.084 35.121 1.00 49.69 154 ASN A CA 1
ATOM 1268 C C . ASN A 1 154 ? -32.868 2.320 34.898 1.00 49.69 154 ASN A C 1
ATOM 1270 O O . ASN A 1 154 ? -33.923 2.862 35.297 1.00 49.69 154 ASN A O 1
#

InterPro domains:
  IPR001373 Cullin, N-terminal [PF00888] (7-41)
  IPR001373 Cullin, N-terminal [PF00888] (56-148)
  IPR016159 Cullin repeat-like-containing domain superfamily [SSF74788] (4-152)
  IPR045093 Cullin [PTHR11932] (56-139)

Foldseek 3Di:
DPPVVVVVVVVVVVVVVVVLVVVLVVVLVVVVCCCVPPVVVVVVVPPDDLLVLLVVLVVVLVVVLVCCVVRHDPVCNVVSNVVSLCVSDVVCLVSLLVVLLVCLVVVVVVVNVSSCVSLVVDDVSCVSSVVSVVVSVVVVVVVVVVVVVVVVVD

Sequence (154 aa):
DGEDLMDESVLKFYTQQWEDYRFSSKVLNGICAYLNRHWVRRECDEGRKGIYEIYSAEARLLEEQRRVQVYLHESTQDELARKCEQVLIEKHLEIFHTEFQNLLDADKNEDLGRMYNLVSRIQDGLGELKKLLETHIHNQGLAAIEKCGEAALN

Radius of gyration: 23.57 Å; chains: 1; bounding box: 63×46×76 Å